Protein AF-A0A7S0QFV0-F1 (afdb_monomer)

Mean predicted aligned error: 7.64 Å

Nearest PDB structures (foldseek):
  8ucq-assembly1_A  TM=9.486E-01  e=8.893E-09  Thermothielavioides terrestris
  4mfu-assembly1_A  TM=4.910E-01  e=5.334E-01  Homo sapiens
  5vjc-assembly2_B  TM=3.179E-01  e=3.057E+00  Drosophila melanogaster

Sequence (147 aa):
IVDFVRSLCDVSKEELGDARAGTDGNGPRVFCMQKVVEITYFNMSRIRIVWSRIWAILGEHFQAVALGPDVQLAMYAIDSLRQLALKFLEKEELASFHFQRDFLKPFDNVLLHSKSPEIRELVIRCLVQVVLSSHARVRSGWRNVLH

InterPro domains:
  IPR015403 Mon2/Sec7/BIG1-like, HDS [PF09324] (87-146)

Foldseek 3Di:
DLVVLLVLLVVQVVQQPPQVNPDPPPHTDCVSVVVLLVVLQVCLPDDPVVNVSSCVRSLVSLLPQLQDPDPVSVLVSLVSLLVSLLSSQVDADDPPDDVNVVSLVSLVSSLVRHPDPVSNVSSVVSVVCSCVSCVVRDDPVVVVVPD

Radius of gyration: 15.41 Å; Cα contacts (8 Å, |Δi|>4): 129; chains: 1; bounding box: 30×36×46 Å

Secondary structure (DSSP, 8-state):
-HHHHHHHHHHHHHHHH-TT--GGGS-S--HHHHHHHHHHHHHTTS-HHHHHHHHHHHHHHHHHHHTSS-HHHHHHHHHHHHHHHHHHHTSPPPTT--HHHHHHHHHHHHHHH---HHHHHHHHHHHHHHHHHHTTT-STTHHHH--

Solvent-accessible surface area (backbone atoms only — not comparable to full-atom values): 8433 Å² total; per-residue (Å²): 106,59,67,55,54,51,52,45,50,53,53,25,52,52,41,57,66,30,80,79,58,23,76,89,81,70,52,62,49,53,65,49,52,52,48,53,53,51,54,50,63,73,40,73,79,48,63,63,75,60,33,53,61,42,44,60,53,50,47,51,48,45,38,53,43,39,59,40,92,50,63,69,57,12,52,52,37,49,52,50,51,40,58,48,48,50,63,54,61,72,50,87,77,62,96,88,62,67,60,69,49,66,68,49,44,43,53,56,54,39,48,74,69,42,84,48,68,67,60,34,52,50,45,51,53,42,50,52,49,46,48,65,78,31,66,95,63,68,70,79,53,58,69,71,77,75,103

pLDDT: mean 83.66, std 16.02, range [40.38, 97.5]

Structure (mmCIF, N/CA/C/O backbone):
data_AF-A0A7S0QFV0-F1
#
_entry.id   AF-A0A7S0QFV0-F1
#
loop_
_atom_site.group_PDB
_atom_site.id
_atom_site.type_symbol
_atom_site.label_atom_id
_atom_site.label_alt_id
_atom_site.label_comp_id
_atom_site.label_asym_id
_atom_site.label_entity_id
_atom_site.label_seq_id
_atom_site.pdbx_PDB_ins_code
_atom_site.Cartn_x
_atom_site.Cartn_y
_atom_site.Cartn_z
_atom_site.occupancy
_atom_site.B_iso_or_equiv
_atom_site.auth_seq_id
_atom_site.auth_comp_id
_atom_site.auth_asym_id
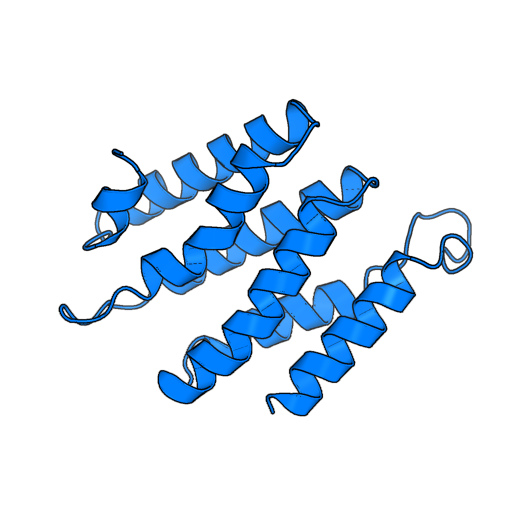_atom_site.auth_atom_id
_atom_site.pdbx_PDB_model_num
ATOM 1 N N . ILE A 1 1 ? -0.726 -16.847 -9.990 1.00 88.00 1 ILE A N 1
ATOM 2 C CA . ILE A 1 1 ? -0.213 -15.791 -9.074 1.00 88.00 1 ILE A CA 1
ATOM 3 C C . ILE A 1 1 ? -1.298 -14.787 -8.712 1.00 88.00 1 ILE A C 1
ATOM 5 O O . ILE A 1 1 ? -1.537 -14.628 -7.533 1.00 88.00 1 ILE A O 1
ATOM 9 N N . VAL A 1 2 ? -1.988 -14.168 -9.675 1.00 93.00 2 VAL A N 1
ATOM 10 C CA . VAL A 1 2 ? -3.073 -13.205 -9.395 1.00 93.00 2 VAL A CA 1
ATOM 11 C C . VAL A 1 2 ? -4.158 -13.810 -8.490 1.00 93.00 2 VAL A C 1
ATOM 13 O O . VAL A 1 2 ? -4.511 -13.194 -7.493 1.00 93.00 2 VAL A O 1
ATOM 16 N N . ASP A 1 3 ? -4.603 -15.041 -8.758 1.00 94.44 3 ASP A N 1
ATOM 17 C CA . ASP A 1 3 ? -5.629 -15.706 -7.930 1.00 94.44 3 ASP A CA 1
ATOM 18 C C . ASP A 1 3 ? -5.138 -16.049 -6.521 1.00 94.44 3 ASP A C 1
ATOM 20 O O . ASP A 1 3 ? -5.891 -15.949 -5.556 1.00 94.44 3 ASP A O 1
ATOM 24 N N . PHE A 1 4 ? -3.851 -16.379 -6.388 1.00 95.75 4 PHE A N 1
ATOM 25 C CA . PHE A 1 4 ? -3.214 -16.565 -5.085 1.00 95.75 4 PHE A CA 1
ATOM 26 C C . PHE A 1 4 ? -3.186 -15.253 -4.294 1.00 95.75 4 PHE A C 1
ATOM 28 O O . PHE A 1 4 ? -3.548 -15.244 -3.125 1.00 95.75 4 PHE A O 1
ATOM 35 N N . VAL A 1 5 ? -2.810 -14.140 -4.938 1.00 96.62 5 VAL A N 1
ATOM 36 C CA . VAL A 1 5 ? -2.815 -12.810 -4.309 1.00 96.62 5 VAL A CA 1
ATOM 37 C C . VAL A 1 5 ? -4.223 -12.431 -3.855 1.00 96.62 5 VAL A C 1
ATOM 39 O O . VAL A 1 5 ? -4.384 -11.978 -2.729 1.00 96.62 5 VAL A O 1
ATOM 42 N N . ARG A 1 6 ? -5.243 -12.669 -4.691 1.00 97.06 6 ARG A N 1
ATOM 43 C CA . ARG A 1 6 ? -6.647 -12.432 -4.326 1.00 97.06 6 ARG A CA 1
ATOM 44 C C . ARG A 1 6 ? -7.054 -13.249 -3.102 1.00 97.06 6 ARG A C 1
ATOM 46 O O . ARG A 1 6 ? -7.500 -12.671 -2.122 1.00 97.06 6 ARG A O 1
ATOM 53 N N . SER A 1 7 ? -6.804 -14.556 -3.138 1.00 97.38 7 SER A N 1
ATOM 54 C CA . SER A 1 7 ? -7.142 -15.459 -2.032 1.00 97.38 7 SER A CA 1
ATOM 55 C C . SER A 1 7 ? -6.442 -15.047 -0.733 1.00 97.38 7 SER A C 1
ATOM 57 O O . SER A 1 7 ? -7.054 -15.060 0.326 1.00 97.38 7 SER A O 1
ATOM 59 N N . LEU A 1 8 ? -5.173 -14.626 -0.804 1.00 96.94 8 LEU A N 1
ATOM 60 C CA . LEU A 1 8 ? -4.439 -14.135 0.363 1.00 96.94 8 LEU A CA 1
ATOM 61 C C . LEU A 1 8 ? -5.033 -12.832 0.919 1.00 96.94 8 LEU A C 1
ATOM 63 O O . LEU A 1 8 ? -5.126 -12.683 2.135 1.00 96.94 8 LEU A O 1
ATOM 67 N N . CYS A 1 9 ? -5.432 -11.895 0.055 1.00 97.12 9 CYS A N 1
ATOM 68 C CA . CYS A 1 9 ? -6.111 -10.674 0.486 1.00 97.12 9 CYS A CA 1
ATOM 69 C C . CYS A 1 9 ? -7.455 -10.986 1.154 1.00 97.12 9 CYS A C 1
ATOM 71 O O . CYS A 1 9 ? -7.759 -10.395 2.183 1.00 97.12 9 CYS A O 1
ATOM 73 N N . ASP A 1 10 ? -8.228 -11.933 0.625 1.00 96.12 10 ASP A N 1
ATOM 74 C CA . ASP A 1 10 ? -9.517 -12.317 1.208 1.00 96.12 10 ASP A CA 1
ATOM 75 C C . ASP A 1 10 ? -9.336 -12.959 2.594 1.00 96.12 10 ASP A C 1
ATOM 77 O O . ASP A 1 10 ? -9.945 -12.501 3.560 1.00 96.12 10 ASP A O 1
ATOM 81 N N . VAL A 1 11 ? -8.387 -13.892 2.741 1.00 94.94 11 VAL A N 1
ATOM 82 C CA . VAL A 1 11 ? -8.033 -14.470 4.053 1.00 94.94 11 VAL A CA 1
ATOM 83 C C . VAL A 1 11 ? -7.498 -13.400 5.011 1.00 94.94 11 VAL A C 1
ATOM 85 O O . VAL A 1 11 ? -7.824 -13.407 6.193 1.00 94.94 11 VAL A O 1
ATOM 88 N N . SER A 1 12 ? -6.717 -12.433 4.518 1.00 95.19 12 SER A N 1
ATOM 89 C CA . SER A 1 12 ? -6.263 -11.309 5.340 1.00 95.19 12 SER A CA 1
ATOM 90 C C . SER A 1 12 ? -7.419 -10.421 5.800 1.00 95.19 12 SER A C 1
ATOM 92 O O . SER A 1 12 ? -7.363 -9.927 6.920 1.00 95.19 12 SER A O 1
ATOM 94 N N . LYS A 1 13 ? -8.462 -10.205 4.989 1.00 93.38 13 LYS A N 1
ATOM 95 C CA . LYS A 1 13 ? -9.650 -9.447 5.422 1.00 93.38 13 LYS A CA 1
ATOM 96 C C . LYS A 1 13 ? -10.398 -10.184 6.527 1.00 93.38 13 LYS A C 1
ATOM 98 O O . LYS A 1 13 ? -10.807 -9.551 7.495 1.00 93.38 13 LYS A O 1
ATOM 103 N N . GLU A 1 14 ? -10.557 -11.497 6.387 1.00 91.81 14 GLU A N 1
ATOM 104 C CA . GLU A 1 14 ? -11.190 -12.342 7.403 1.00 91.81 14 GLU A CA 1
ATOM 105 C C . GLU A 1 14 ? -10.394 -12.327 8.714 1.00 91.81 14 GLU A C 1
ATOM 107 O O . GLU A 1 14 ? -10.968 -12.089 9.773 1.00 91.81 14 GLU A O 1
ATOM 112 N N . GLU A 1 15 ? -9.068 -12.489 8.641 1.00 90.94 15 GLU A N 1
ATOM 113 C CA . GLU A 1 15 ? -8.176 -12.460 9.807 1.00 90.94 15 GLU A CA 1
ATOM 114 C C . GLU A 1 15 ? -8.256 -11.126 10.566 1.00 90.94 15 GLU A C 1
ATOM 116 O O . GLU A 1 15 ? -8.366 -11.117 11.791 1.00 90.94 15 GLU A O 1
ATOM 121 N N . LEU A 1 16 ? -8.225 -10.002 9.843 1.00 90.00 16 LEU A N 1
ATOM 122 C CA . LEU A 1 16 ? -8.276 -8.663 10.437 1.00 90.00 16 LEU A CA 1
ATOM 123 C C . LEU A 1 16 ? -9.669 -8.314 10.985 1.00 90.00 16 LEU A C 1
ATOM 125 O O . 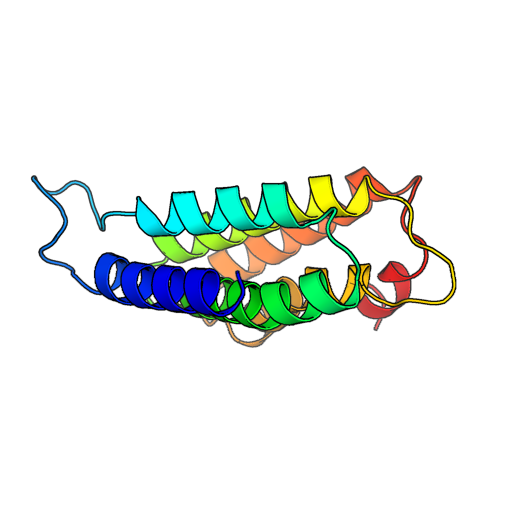LEU A 1 16 ? -9.780 -7.497 11.898 1.00 90.00 16 LEU A O 1
ATOM 129 N N . GLY A 1 17 ? -10.727 -8.902 10.421 1.00 84.56 17 GLY A N 1
ATOM 130 C CA . GLY A 1 17 ? -12.108 -8.713 10.868 1.00 84.56 17 GLY A CA 1
ATOM 131 C C . GLY A 1 17 ? -12.490 -9.566 12.080 1.00 84.56 17 GLY A C 1
ATOM 132 O O . GLY A 1 17 ? -13.455 -9.241 12.778 1.00 84.56 17 GLY A O 1
ATOM 133 N N . ASP A 1 18 ? -11.750 -10.641 12.357 1.00 78.56 18 ASP A N 1
ATOM 134 C CA . ASP A 1 18 ? -12.029 -11.515 13.489 1.00 78.56 18 ASP A CA 1
ATOM 135 C C . ASP A 1 18 ? -11.480 -10.930 14.800 1.00 78.56 18 ASP A C 1
ATOM 137 O O . ASP A 1 18 ? -10.376 -11.229 15.258 1.00 78.56 18 ASP A O 1
ATOM 141 N N . ALA A 1 19 ? -12.309 -10.120 15.462 1.00 59.16 19 ALA A N 1
ATOM 142 C CA . ALA A 1 19 ? -12.029 -9.573 16.789 1.00 59.16 19 ALA A CA 1
ATOM 143 C C . ALA A 1 19 ? -11.790 -10.654 17.870 1.00 59.16 19 ALA A C 1
ATOM 145 O O . ALA A 1 19 ? -11.251 -10.344 18.932 1.00 59.16 19 ALA A O 1
ATOM 146 N N . ARG A 1 20 ? -12.182 -11.916 17.625 1.00 55.56 20 ARG A N 1
ATOM 147 C CA . ARG A 1 20 ? -11.959 -13.057 18.532 1.00 55.56 20 ARG A CA 1
ATOM 148 C C . ARG A 1 20 ? -10.676 -13.821 18.213 1.00 55.56 20 ARG A C 1
ATOM 150 O O . ARG A 1 20 ? -10.261 -14.659 19.011 1.00 55.56 20 ARG A O 1
ATOM 157 N N . ALA A 1 21 ? -10.034 -13.537 17.080 1.00 52.47 21 ALA A N 1
ATOM 158 C CA . ALA A 1 21 ? -8.780 -14.169 16.710 1.00 52.47 21 ALA A CA 1
ATOM 159 C C . ALA A 1 21 ? -7.603 -13.661 17.550 1.00 52.47 21 ALA A C 1
ATOM 161 O O . ALA A 1 21 ? -6.593 -14.348 17.605 1.00 52.47 21 ALA A O 1
ATOM 162 N N . GLY A 1 22 ? -7.685 -12.535 18.259 1.00 54.22 22 GLY A N 1
ATOM 163 C CA . GLY A 1 22 ? -6.637 -12.161 19.214 1.00 54.22 22 GLY A CA 1
ATOM 164 C C . GLY A 1 22 ? -6.476 -13.237 20.294 1.00 54.22 22 GLY A C 1
ATOM 165 O O . GLY A 1 22 ? -7.217 -13.241 21.273 1.00 54.22 22 GLY A O 1
ATOM 166 N N . THR A 1 23 ? -5.530 -14.165 20.118 1.00 49.00 23 THR A N 1
ATOM 167 C CA . THR A 1 23 ? -5.119 -15.086 21.176 1.00 49.00 23 THR A CA 1
ATOM 168 C C . THR A 1 23 ? -4.551 -14.206 22.279 1.00 49.00 23 THR A C 1
ATOM 170 O O . THR A 1 23 ? -3.585 -13.477 22.060 1.00 49.00 23 THR A O 1
ATOM 173 N N . ASP A 1 24 ? -5.211 -14.223 23.432 1.00 51.25 24 ASP A N 1
ATOM 174 C CA . ASP A 1 24 ? -4.672 -13.729 24.700 1.00 51.25 24 ASP A CA 1
ATOM 175 C C . ASP A 1 24 ? -4.666 -12.197 24.891 1.00 51.25 24 ASP A C 1
ATOM 177 O O . ASP A 1 24 ? -3.870 -11.663 25.657 1.00 51.25 24 ASP A O 1
ATOM 181 N N . GLY A 1 25 ? -5.589 -11.468 24.248 1.00 54.25 25 GLY A N 1
ATOM 182 C CA . GLY A 1 25 ? -5.788 -10.029 24.506 1.00 54.25 25 GLY A CA 1
ATOM 183 C C . GLY A 1 25 ? -4.805 -9.093 23.789 1.00 54.25 25 GLY A C 1
ATOM 184 O O . GLY A 1 25 ? -4.752 -7.907 24.106 1.00 54.25 25 GLY A O 1
ATOM 185 N N . ASN A 1 26 ? -4.059 -9.598 22.801 1.00 55.06 26 ASN A N 1
ATOM 186 C CA . ASN A 1 26 ? -2.950 -8.885 22.156 1.00 55.06 26 ASN A CA 1
ATOM 187 C C . ASN A 1 26 ? -3.297 -8.188 20.814 1.00 55.06 26 ASN A C 1
ATOM 189 O O . ASN A 1 26 ? -2.420 -7.981 19.979 1.00 55.06 26 ASN A O 1
ATOM 193 N N . GLY A 1 27 ? -4.562 -7.807 20.599 1.00 59.62 27 GLY A N 1
ATOM 194 C CA . GLY A 1 27 ? -5.024 -7.166 19.357 1.00 59.62 27 GLY A CA 1
ATOM 195 C C . GLY A 1 27 ? -5.274 -8.142 18.189 1.00 59.62 27 GLY A C 1
ATOM 196 O O . GLY A 1 27 ? -5.102 -9.355 18.344 1.00 59.62 27 GLY A O 1
ATOM 197 N N . PRO A 1 28 ? -5.749 -7.643 17.031 1.00 66.69 28 PRO A N 1
ATOM 198 C CA . PRO A 1 28 ? -6.054 -8.469 15.859 1.00 66.69 28 PRO A CA 1
ATOM 199 C C . PRO A 1 28 ? -4.803 -9.161 15.296 1.00 66.69 28 PRO A C 1
ATOM 201 O O . PRO A 1 28 ? -3.711 -8.589 15.279 1.00 66.69 28 PRO A O 1
ATOM 204 N N . ARG A 1 29 ? -4.949 -10.405 14.814 1.00 80.06 29 ARG A N 1
ATOM 205 C CA . ARG A 1 29 ? -3.845 -11.128 14.161 1.00 80.06 29 ARG A CA 1
ATOM 206 C C . ARG A 1 29 ? -3.528 -10.459 12.821 1.00 80.06 29 ARG A C 1
ATOM 208 O O . ARG A 1 29 ? -4.426 -10.160 12.044 1.00 80.06 29 ARG A O 1
ATOM 215 N N . VAL A 1 30 ? -2.244 -10.223 12.555 1.00 88.44 30 VAL A N 1
ATOM 216 C CA . VAL A 1 30 ? -1.773 -9.524 11.343 1.00 88.44 30 VAL A CA 1
ATOM 217 C C . VAL A 1 30 ? -0.911 -10.409 10.442 1.00 88.44 30 VAL A C 1
ATOM 219 O O . VAL A 1 30 ? -0.178 -9.896 9.598 1.00 88.44 30 VAL A O 1
ATOM 222 N N . PHE A 1 31 ? -0.945 -11.732 10.607 1.00 91.12 31 PHE A N 1
ATOM 223 C CA . PHE A 1 31 ? -0.020 -12.631 9.918 1.00 91.12 31 PHE A CA 1
ATOM 224 C C . PHE A 1 31 ? -0.227 -12.614 8.399 1.00 91.12 31 PHE A C 1
ATOM 226 O O . PHE A 1 31 ? 0.731 -12.468 7.637 1.00 91.12 31 PHE A O 1
ATOM 233 N N . CYS A 1 32 ? -1.467 -12.709 7.924 1.00 93.62 32 CYS A N 1
ATOM 234 C CA . CYS A 1 32 ? -1.752 -12.657 6.492 1.00 93.62 32 CYS A CA 1
ATOM 235 C C . CYS A 1 32 ? -1.480 -11.260 5.938 1.00 93.62 32 CYS A C 1
ATOM 237 O O . CYS A 1 32 ? -0.995 -11.146 4.815 1.00 93.62 32 CYS A O 1
ATOM 239 N N . MET A 1 33 ? -1.687 -10.206 6.735 1.00 94.50 33 MET A N 1
ATOM 240 C CA . MET A 1 33 ? -1.298 -8.850 6.345 1.00 94.50 33 MET A CA 1
ATOM 241 C C . MET A 1 33 ? 0.226 -8.723 6.178 1.00 94.50 33 MET A C 1
ATOM 243 O O . MET A 1 33 ? 0.689 -8.170 5.182 1.00 94.50 33 MET A O 1
ATOM 247 N N . GLN A 1 34 ? 1.029 -9.310 7.071 1.00 95.19 34 GLN A N 1
ATOM 248 C CA . GLN A 1 34 ? 2.485 -9.402 6.893 1.00 95.19 34 GLN A CA 1
ATOM 249 C C . GLN A 1 34 ? 2.838 -10.137 5.593 1.00 95.19 34 GLN A C 1
ATOM 251 O O . GLN A 1 34 ? 3.692 -9.681 4.830 1.00 95.19 34 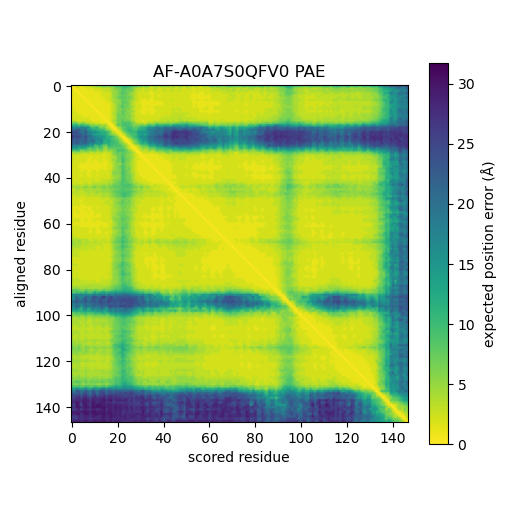GLN A O 1
ATOM 256 N N . LYS A 1 35 ? 2.133 -11.233 5.277 1.00 96.25 35 LYS A N 1
ATOM 257 C CA . LYS A 1 35 ? 2.322 -11.947 4.007 1.00 96.25 35 LYS A CA 1
ATOM 258 C C . LYS A 1 35 ? 1.943 -11.107 2.795 1.00 96.25 35 LYS A C 1
ATOM 260 O O . LYS A 1 35 ? 2.678 -11.150 1.812 1.00 96.25 35 LYS A O 1
ATOM 265 N N . VAL A 1 36 ? 0.886 -10.298 2.867 1.00 97.50 36 VAL A N 1
ATOM 266 C CA . VAL A 1 36 ? 0.534 -9.313 1.830 1.00 97.50 36 VAL A CA 1
ATOM 267 C C . VAL A 1 36 ? 1.697 -8.340 1.590 1.00 97.50 36 VAL A C 1
ATOM 269 O O . VAL A 1 36 ? 2.070 -8.105 0.439 1.00 97.50 36 VAL A O 1
ATOM 272 N N . VAL A 1 37 ? 2.333 -7.824 2.645 1.00 97.38 37 VAL A N 1
ATOM 273 C CA . VAL A 1 37 ? 3.508 -6.940 2.525 1.00 97.38 37 VAL A CA 1
ATOM 274 C C . VAL A 1 37 ? 4.680 -7.658 1.845 1.00 97.38 37 VAL A C 1
ATOM 276 O O . VAL A 1 37 ? 5.231 -7.145 0.866 1.00 97.38 37 VAL A O 1
ATOM 279 N N . GLU A 1 38 ? 5.018 -8.868 2.299 1.00 96.38 38 GLU A N 1
ATOM 280 C CA . GLU A 1 38 ? 6.096 -9.687 1.727 1.00 96.38 38 GLU A CA 1
ATOM 281 C C . GLU A 1 38 ? 5.874 -9.958 0.233 1.00 96.38 38 GLU A C 1
ATOM 283 O O . GLU A 1 38 ? 6.753 -9.697 -0.596 1.00 96.38 38 GLU A O 1
ATOM 288 N N . ILE A 1 39 ? 4.684 -10.438 -0.151 1.00 95.94 39 ILE A N 1
ATOM 289 C CA . ILE A 1 39 ? 4.405 -10.738 -1.558 1.00 95.94 39 ILE A CA 1
ATOM 290 C C . ILE A 1 39 ? 4.400 -9.469 -2.406 1.00 95.94 39 ILE A C 1
ATOM 292 O O . ILE A 1 39 ? 4.807 -9.525 -3.566 1.00 95.94 39 ILE A O 1
ATOM 296 N N . THR A 1 40 ? 4.001 -8.323 -1.852 1.00 95.81 40 THR A N 1
ATOM 297 C CA . THR A 1 40 ? 4.086 -7.049 -2.564 1.00 95.81 40 THR A CA 1
ATOM 298 C C . THR A 1 40 ? 5.543 -6.769 -2.909 1.00 95.81 40 THR A C 1
ATOM 300 O O . THR A 1 40 ? 5.871 -6.627 -4.087 1.00 95.81 40 THR A O 1
ATOM 303 N N . TYR A 1 41 ? 6.430 -6.798 -1.911 1.00 94.75 41 TYR A N 1
ATOM 304 C CA . TYR A 1 41 ? 7.864 -6.562 -2.077 1.00 94.75 41 TYR A CA 1
ATOM 305 C C . TYR A 1 41 ? 8.497 -7.473 -3.142 1.00 94.75 41 TYR A C 1
ATOM 307 O O . TYR A 1 41 ? 9.119 -6.985 -4.092 1.00 94.75 41 TYR A O 1
ATOM 315 N N . PHE A 1 42 ? 8.283 -8.790 -3.045 1.00 93.19 42 PHE A N 1
ATOM 316 C CA . PHE A 1 42 ? 8.902 -9.755 -3.960 1.00 93.19 42 PHE A CA 1
ATOM 317 C C . PHE A 1 42 ? 8.360 -9.690 -5.394 1.00 93.19 42 PHE A C 1
ATOM 319 O O . PHE A 1 42 ? 9.052 -10.093 -6.329 1.00 93.19 42 PHE A O 1
ATOM 326 N N . ASN A 1 43 ? 7.140 -9.184 -5.603 1.00 91.81 43 ASN A N 1
ATOM 327 C CA . ASN A 1 43 ? 6.528 -9.135 -6.933 1.00 91.81 43 ASN A CA 1
ATOM 328 C C . ASN A 1 43 ? 6.737 -7.804 -7.674 1.00 91.81 43 ASN A C 1
ATOM 330 O O . ASN A 1 43 ? 6.505 -7.759 -8.883 1.00 91.81 43 ASN A O 1
ATOM 334 N N . MET A 1 44 ? 7.243 -6.757 -7.014 1.00 89.56 44 MET A N 1
ATOM 335 C CA . MET A 1 44 ? 7.497 -5.442 -7.627 1.00 89.56 44 MET A CA 1
ATOM 336 C C . MET A 1 44 ? 8.491 -5.450 -8.803 1.00 89.56 44 MET A C 1
ATOM 338 O O . MET A 1 44 ? 8.628 -4.441 -9.486 1.00 89.56 44 MET A O 1
ATOM 342 N N . SER A 1 45 ? 9.276 -6.515 -9.002 1.00 86.75 45 SER A N 1
ATOM 343 C CA . SER A 1 45 ? 10.215 -6.657 -10.133 1.00 86.75 45 SER A CA 1
ATOM 344 C C . SER A 1 45 ? 9.643 -7.452 -11.312 1.00 86.75 45 SER A C 1
ATOM 346 O O . SER A 1 45 ? 10.325 -7.621 -12.323 1.00 86.75 45 SER A O 1
ATOM 348 N N . ARG A 1 46 ? 8.406 -7.961 -11.210 1.00 89.12 46 ARG A N 1
ATOM 349 C CA . ARG A 1 46 ? 7.785 -8.737 -12.290 1.00 89.12 46 ARG A CA 1
ATOM 350 C C . ARG A 1 46 ? 7.533 -7.894 -13.538 1.00 89.12 46 ARG A C 1
ATOM 352 O O . ARG A 1 46 ? 7.430 -6.670 -13.495 1.00 89.12 46 ARG A O 1
ATOM 359 N N . ILE A 1 47 ? 7.339 -8.596 -14.658 1.00 89.00 47 ILE A N 1
ATOM 360 C CA . ILE A 1 47 ? 6.891 -8.009 -15.925 1.00 89.00 47 ILE A CA 1
ATOM 361 C C . ILE A 1 47 ? 5.665 -7.122 -15.676 1.00 89.00 47 ILE A C 1
ATOM 363 O O . ILE A 1 47 ? 4.701 -7.530 -15.026 1.00 89.00 47 ILE A O 1
ATOM 367 N N . ARG A 1 48 ? 5.700 -5.914 -16.244 1.00 84.19 48 ARG A N 1
ATOM 368 C CA . ARG A 1 48 ? 4.787 -4.798 -15.946 1.00 84.19 48 ARG A CA 1
ATOM 369 C C . ARG A 1 48 ? 3.306 -5.163 -15.970 1.00 84.19 48 ARG A C 1
ATOM 371 O O . ARG A 1 48 ? 2.587 -4.822 -15.040 1.00 84.19 48 ARG A O 1
ATOM 378 N N . ILE A 1 49 ? 2.852 -5.876 -17.002 1.00 87.25 49 ILE A N 1
ATOM 379 C CA . ILE A 1 49 ? 1.439 -6.265 -17.133 1.00 87.25 49 ILE A CA 1
ATOM 380 C C . ILE A 1 49 ? 0.990 -7.206 -16.008 1.00 87.25 49 ILE A C 1
ATOM 382 O O . ILE A 1 49 ? -0.145 -7.135 -15.543 1.00 87.25 49 ILE A O 1
ATOM 386 N N . VAL A 1 50 ? 1.894 -8.067 -15.538 1.00 91.06 50 VAL A N 1
ATOM 387 C CA . VAL A 1 50 ? 1.632 -8.981 -14.425 1.00 91.06 50 VAL A CA 1
ATOM 388 C C . VAL A 1 50 ? 1.632 -8.203 -13.115 1.00 91.06 50 VAL A C 1
ATOM 390 O O . VAL A 1 50 ? 0.717 -8.378 -12.315 1.00 91.06 50 VAL A O 1
ATOM 393 N N . TRP A 1 51 ? 2.609 -7.310 -12.923 1.00 91.50 51 TRP A N 1
ATOM 394 C CA . TRP A 1 51 ? 2.671 -6.439 -11.751 1.00 91.50 51 TRP A CA 1
ATOM 395 C C . TRP A 1 51 ? 1.422 -5.567 -11.617 1.00 91.50 51 TRP A C 1
ATOM 397 O O . TRP A 1 51 ? 0.820 -5.557 -10.556 1.00 91.50 51 TRP A O 1
ATOM 407 N N . SER A 1 52 ? 0.978 -4.907 -12.688 1.00 90.44 52 SER A N 1
ATOM 408 C CA . SER A 1 52 ? -0.215 -4.051 -12.663 1.00 90.44 52 SER A CA 1
ATOM 409 C C . SER A 1 52 ? -1.466 -4.811 -12.199 1.00 90.44 52 SER A C 1
ATOM 411 O O . SER A 1 52 ? -2.202 -4.321 -11.346 1.00 90.44 52 SER A O 1
ATOM 413 N N . ARG A 1 53 ? -1.664 -6.050 -12.673 1.00 93.56 53 ARG A N 1
ATOM 414 C CA . ARG A 1 53 ? -2.777 -6.913 -12.233 1.00 93.56 53 ARG A CA 1
ATOM 415 C C . ARG A 1 53 ? -2.664 -7.329 -10.767 1.00 93.56 53 ARG A C 1
ATOM 417 O O . ARG A 1 53 ? -3.676 -7.421 -10.085 1.00 93.56 53 ARG A O 1
ATOM 424 N N . ILE A 1 54 ? -1.447 -7.597 -10.295 1.00 95.06 54 ILE A N 1
ATOM 425 C CA . ILE A 1 54 ? -1.174 -7.925 -8.890 1.00 95.06 54 ILE A CA 1
ATOM 426 C C . ILE A 1 54 ? -1.418 -6.694 -8.003 1.00 95.06 54 ILE A C 1
ATOM 428 O O . ILE A 1 54 ? -2.115 -6.788 -6.997 1.00 95.06 54 ILE A O 1
ATOM 432 N N . TRP A 1 55 ? -0.895 -5.533 -8.400 1.00 95.19 55 TRP A N 1
ATOM 433 C CA . TRP A 1 55 ? -1.003 -4.284 -7.655 1.00 95.19 55 TRP A CA 1
ATOM 434 C C . TRP A 1 55 ? -2.435 -3.768 -7.562 1.00 95.19 55 TRP A C 1
ATOM 436 O O . TRP A 1 55 ? -2.803 -3.243 -6.522 1.00 95.19 55 TRP A O 1
ATOM 446 N N . ALA A 1 56 ? -3.261 -3.962 -8.593 1.00 94.81 56 ALA A N 1
ATOM 447 C CA . ALA A 1 56 ? -4.677 -3.603 -8.525 1.00 94.81 56 ALA A CA 1
ATOM 448 C C . ALA A 1 56 ? -5.379 -4.250 -7.316 1.00 94.81 56 ALA A C 1
ATOM 450 O O . ALA A 1 56 ? -6.155 -3.591 -6.639 1.00 94.81 56 ALA A O 1
ATOM 451 N N . ILE A 1 57 ? -5.042 -5.507 -7.010 1.00 97.25 57 ILE A N 1
ATOM 452 C CA . ILE A 1 57 ? -5.602 -6.251 -5.874 1.00 97.25 57 ILE A CA 1
ATOM 453 C C . ILE A 1 57 ? -4.947 -5.808 -4.561 1.00 97.25 57 ILE A C 1
ATOM 455 O O . ILE A 1 57 ? -5.631 -5.506 -3.587 1.00 97.25 57 ILE A O 1
ATOM 459 N N . LEU A 1 58 ? -3.611 -5.752 -4.531 1.00 97.25 58 LEU A N 1
ATOM 460 C CA . LEU A 1 58 ? -2.860 -5.406 -3.320 1.00 97.25 58 LEU A CA 1
ATOM 461 C C . LEU A 1 58 ? -3.141 -3.975 -2.859 1.00 97.25 58 LEU A C 1
ATOM 463 O O . LEU A 1 58 ? -3.374 -3.749 -1.677 1.00 97.25 58 LEU A O 1
ATOM 467 N N . GLY A 1 59 ? -3.130 -3.015 -3.783 1.00 96.12 59 GLY A N 1
ATOM 468 C CA . GLY A 1 59 ? -3.381 -1.607 -3.500 1.00 96.12 59 GLY A CA 1
ATOM 469 C C . GLY A 1 59 ? -4.788 -1.372 -2.954 1.00 96.12 59 GLY A C 1
ATOM 470 O O . GLY A 1 59 ? -4.941 -0.620 -1.995 1.00 96.12 59 GLY A O 1
ATOM 471 N N . GLU A 1 60 ? -5.794 -2.060 -3.503 1.00 96.69 60 GLU A N 1
ATOM 472 C CA . GLU A 1 60 ? -7.161 -2.038 -2.970 1.00 96.69 60 GLU A CA 1
ATOM 473 C C . GLU A 1 60 ? -7.215 -2.609 -1.546 1.00 96.69 60 GLU A C 1
ATOM 475 O O . GLU A 1 60 ? -7.827 -2.009 -0.664 1.00 96.69 60 GLU A O 1
ATOM 480 N N . HIS A 1 61 ? -6.519 -3.721 -1.290 1.00 97.50 61 HIS A N 1
ATOM 481 C CA . HIS A 1 61 ? -6.446 -4.318 0.046 1.00 97.50 61 HIS A CA 1
ATOM 482 C C . HIS A 1 61 ? -5.771 -3.393 1.065 1.00 97.50 61 HIS A C 1
ATOM 484 O O . HIS A 1 61 ? -6.333 -3.145 2.128 1.00 97.50 61 HIS A O 1
ATOM 490 N N . PHE A 1 62 ? -4.611 -2.817 0.735 1.00 97.38 62 PHE A N 1
ATOM 491 C CA . PHE A 1 62 ? -3.947 -1.837 1.599 1.00 97.38 62 PHE A CA 1
ATOM 492 C C . PHE A 1 62 ? -4.845 -0.634 1.896 1.00 97.38 62 PHE A C 1
ATOM 494 O O . PHE A 1 62 ? -4.909 -0.194 3.041 1.00 97.38 62 PHE A O 1
ATOM 501 N N . GLN A 1 63 ? -5.551 -0.119 0.886 1.00 96.44 63 GLN A N 1
ATOM 502 C CA . GLN A 1 63 ? -6.480 0.994 1.061 1.00 96.44 63 GLN A CA 1
ATOM 503 C C . GLN A 1 63 ? -7.645 0.618 1.985 1.00 96.44 63 GLN A C 1
ATOM 505 O O . GLN A 1 63 ? -8.004 1.410 2.853 1.00 96.44 63 GLN A O 1
ATOM 510 N N . ALA A 1 64 ? -8.220 -0.577 1.827 1.00 96.06 64 ALA A N 1
ATOM 511 C CA . ALA A 1 64 ? -9.311 -1.050 2.674 1.00 96.06 64 ALA A CA 1
ATOM 512 C C . ALA A 1 64 ? -8.888 -1.152 4.148 1.00 96.06 64 ALA A C 1
ATOM 514 O O . ALA A 1 64 ? -9.622 -0.698 5.022 1.00 96.06 64 ALA A O 1
ATOM 515 N N . VAL A 1 65 ? -7.689 -1.679 4.424 1.00 95.56 65 VAL A N 1
ATOM 516 C CA . VAL A 1 65 ? -7.150 -1.760 5.794 1.00 95.56 65 VAL A CA 1
ATOM 517 C C . VAL A 1 65 ? -6.827 -0.366 6.346 1.00 95.56 65 VAL A C 1
ATOM 519 O O . VAL A 1 65 ? -7.180 -0.059 7.480 1.00 95.56 65 VAL A O 1
ATOM 522 N N . ALA A 1 66 ? -6.220 0.512 5.541 1.00 95.88 66 ALA A N 1
ATOM 523 C CA . ALA A 1 66 ? -5.861 1.877 5.942 1.00 95.88 66 ALA A CA 1
ATOM 524 C C . ALA A 1 66 ? -7.068 2.797 6.209 1.00 95.88 66 ALA A C 1
ATOM 526 O O . ALA A 1 66 ? -6.953 3.764 6.962 1.00 95.88 66 ALA A O 1
ATOM 527 N N . LEU A 1 67 ? -8.218 2.513 5.595 1.00 95.31 67 LEU A N 1
ATOM 528 C CA . LEU A 1 67 ? -9.490 3.204 5.842 1.00 95.31 67 LEU A CA 1
ATOM 529 C C . LEU A 1 67 ? -10.373 2.484 6.873 1.00 95.31 67 LEU A C 1
ATOM 531 O O . LEU A 1 67 ? -11.499 2.919 7.126 1.00 95.31 67 LEU A O 1
ATOM 535 N N . GLY A 1 68 ? -9.879 1.387 7.449 1.00 91.62 68 GLY A N 1
ATOM 536 C CA . GLY A 1 68 ? -10.580 0.610 8.457 1.00 91.62 68 GLY A CA 1
ATOM 537 C C . GLY A 1 68 ? -10.788 1.375 9.773 1.00 91.62 68 GLY A C 1
ATOM 538 O O . GLY A 1 68 ? -10.141 2.393 10.027 1.00 91.62 68 GLY A O 1
ATOM 539 N N . PRO A 1 69 ? -11.699 0.892 10.634 1.00 89.38 69 PRO A N 1
ATOM 540 C CA . PRO A 1 69 ? -12.003 1.533 11.914 1.00 89.38 69 PRO A CA 1
ATOM 541 C C . PRO A 1 69 ? -10.895 1.357 12.966 1.00 89.38 69 PRO A C 1
ATOM 543 O O . PRO A 1 69 ? -10.827 2.144 13.908 1.00 89.38 69 PRO A O 1
ATOM 546 N N . ASP A 1 70 ? -10.040 0.340 12.825 1.00 89.81 70 ASP A N 1
ATOM 547 C CA . ASP A 1 70 ? -8.909 0.103 13.721 1.00 89.81 70 ASP A CA 1
ATOM 548 C C . ASP A 1 70 ? -7.717 0.978 13.310 1.00 89.81 70 ASP A C 1
ATOM 550 O O . ASP A 1 70 ? -7.053 0.744 12.297 1.00 89.81 70 ASP A O 1
ATOM 554 N N . VAL A 1 71 ? -7.447 1.998 14.124 1.00 90.44 71 VAL A N 1
ATOM 555 C CA . VAL A 1 71 ? -6.373 2.969 13.887 1.00 90.44 71 VAL A CA 1
ATOM 556 C C . VAL A 1 71 ? -4.995 2.300 13.885 1.00 90.44 71 VAL A C 1
ATOM 558 O O . VAL A 1 71 ? -4.147 2.692 13.088 1.00 90.44 71 VAL A O 1
ATOM 561 N N . GLN A 1 72 ? -4.760 1.280 14.716 1.00 90.88 72 GLN A N 1
ATOM 562 C CA . GLN A 1 72 ? -3.461 0.602 14.780 1.00 90.88 72 GLN A CA 1
ATOM 563 C C . GLN A 1 72 ? -3.205 -0.211 13.509 1.00 90.88 72 GLN A C 1
ATOM 565 O O . GLN A 1 72 ? -2.120 -0.132 12.927 1.00 90.88 72 GLN A O 1
ATOM 570 N N . LEU A 1 73 ? -4.220 -0.927 13.019 1.00 92.44 73 LEU A N 1
ATOM 571 C CA . LEU A 1 73 ? -4.135 -1.622 11.732 1.00 92.44 73 LEU A CA 1
ATOM 572 C C . LEU A 1 73 ? -3.972 -0.647 10.564 1.00 92.44 73 LEU A C 1
ATOM 574 O O . LEU A 1 73 ? -3.179 -0.900 9.653 1.00 9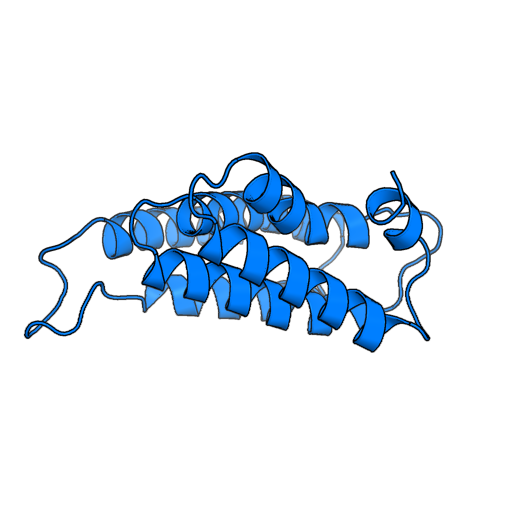2.44 73 LEU A O 1
ATOM 578 N N . ALA A 1 74 ? -4.675 0.486 10.602 1.00 94.38 74 ALA A N 1
ATOM 579 C CA . ALA A 1 74 ? -4.553 1.512 9.579 1.00 94.38 74 ALA A CA 1
ATOM 580 C C . ALA A 1 74 ? -3.137 2.112 9.539 1.00 94.38 74 ALA A C 1
ATOM 582 O O . ALA A 1 74 ? -2.534 2.201 8.466 1.00 94.38 74 ALA A O 1
ATOM 583 N N . MET A 1 75 ? -2.565 2.450 10.699 1.00 94.00 75 MET A N 1
ATOM 584 C CA . MET A 1 75 ? -1.175 2.904 10.811 1.00 94.00 75 MET A CA 1
ATOM 585 C C . MET A 1 75 ? -0.193 1.862 10.280 1.00 94.00 75 MET A C 1
ATOM 587 O O . MET A 1 75 ? 0.703 2.205 9.509 1.00 94.00 75 MET A O 1
ATOM 591 N N . TYR A 1 76 ? -0.382 0.592 10.646 1.00 94.69 76 TYR A N 1
ATOM 592 C CA . TYR A 1 76 ? 0.454 -0.508 10.173 1.00 94.69 76 TYR A CA 1
ATOM 593 C C . TYR A 1 76 ? 0.420 -0.642 8.643 1.00 94.69 76 TYR A C 1
ATOM 595 O O . TYR A 1 76 ? 1.468 -0.776 8.002 1.00 94.69 76 TYR A O 1
ATOM 603 N N . ALA A 1 77 ? -0.767 -0.559 8.036 1.00 96.25 77 ALA A N 1
ATOM 604 C CA . ALA A 1 77 ? -0.929 -0.614 6.585 1.00 96.25 77 ALA A CA 1
ATOM 605 C C . ALA A 1 77 ? -0.234 0.563 5.881 1.00 96.25 77 ALA A C 1
ATOM 607 O O . ALA A 1 77 ? 0.447 0.360 4.874 1.00 96.25 77 ALA A O 1
ATOM 608 N N . ILE A 1 78 ? -0.362 1.777 6.421 1.00 96.44 78 ILE A N 1
ATOM 609 C CA . ILE A 1 78 ? 0.248 2.991 5.855 1.00 96.44 78 ILE A CA 1
ATOM 610 C C . ILE A 1 78 ? 1.769 2.959 5.979 1.00 96.44 78 ILE A C 1
ATOM 612 O O . ILE A 1 78 ? 2.469 3.280 5.016 1.00 96.44 78 ILE A O 1
ATOM 616 N N . ASP A 1 79 ? 2.299 2.539 7.128 1.00 95.31 79 ASP A N 1
ATOM 617 C CA . ASP A 1 79 ? 3.743 2.409 7.299 1.00 95.31 79 ASP A CA 1
ATOM 618 C C . ASP A 1 79 ? 4.321 1.328 6.375 1.00 95.31 79 ASP A C 1
ATOM 620 O O . ASP A 1 79 ? 5.339 1.545 5.715 1.00 95.31 79 ASP A O 1
ATOM 624 N N . SER A 1 80 ? 3.618 0.203 6.231 1.00 96.56 80 SER A N 1
ATOM 625 C CA . SER A 1 80 ? 3.989 -0.846 5.279 1.00 96.56 80 SER A CA 1
ATOM 626 C C . SER A 1 80 ? 4.006 -0.319 3.842 1.00 96.56 80 SER A C 1
ATOM 628 O O . SER A 1 80 ? 4.991 -0.509 3.125 1.00 96.56 80 SER A O 1
ATOM 630 N N . LEU A 1 81 ? 2.962 0.410 3.426 1.00 95.69 81 LEU A N 1
ATOM 631 C CA . LEU A 1 81 ? 2.916 1.085 2.126 1.00 95.69 81 LEU A CA 1
ATOM 632 C C . LEU A 1 81 ? 4.100 2.040 1.941 1.00 95.69 81 LEU A C 1
ATOM 634 O O . LEU A 1 81 ? 4.680 2.074 0.857 1.00 95.69 81 LEU A O 1
ATOM 638 N N . ARG A 1 82 ? 4.488 2.800 2.975 1.00 94.44 82 ARG A N 1
ATOM 639 C CA . ARG A 1 82 ? 5.635 3.726 2.931 1.00 94.44 82 ARG A CA 1
ATOM 640 C C . ARG A 1 82 ? 6.936 2.978 2.677 1.00 94.44 82 ARG A C 1
ATOM 642 O O . ARG A 1 82 ? 7.684 3.352 1.775 1.00 94.44 82 ARG A O 1
ATOM 649 N N . GLN A 1 83 ? 7.206 1.921 3.439 1.00 94.50 83 GLN A N 1
ATOM 650 C CA . GLN A 1 83 ? 8.415 1.112 3.269 1.00 94.50 83 GLN A CA 1
ATOM 651 C C . GLN A 1 83 ? 8.486 0.501 1.862 1.00 94.50 83 GLN A C 1
ATOM 653 O O . GLN A 1 83 ? 9.523 0.556 1.197 1.00 94.50 83 GLN A O 1
ATOM 658 N N . LEU A 1 84 ? 7.356 -0.018 1.380 1.00 94.69 84 LEU A N 1
ATOM 659 C CA . LEU A 1 84 ? 7.222 -0.568 0.037 1.00 94.69 84 LEU A CA 1
ATOM 660 C C . LEU A 1 84 ? 7.420 0.506 -1.046 1.00 94.69 84 LEU A C 1
ATOM 662 O O . LEU A 1 84 ? 8.130 0.253 -2.016 1.00 94.69 84 LEU A O 1
ATOM 666 N N . ALA A 1 85 ? 6.869 1.710 -0.865 1.00 90.69 85 ALA A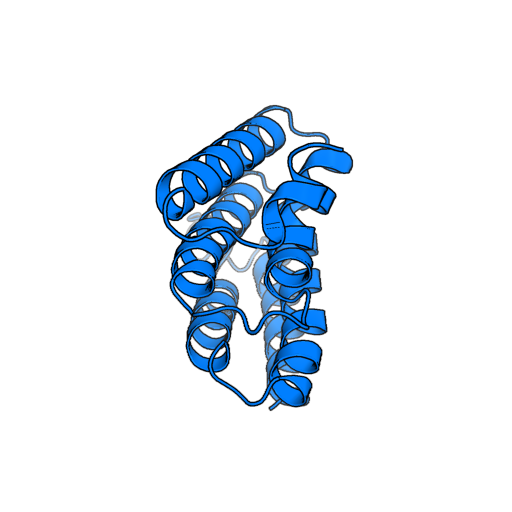 N 1
ATOM 667 C CA . ALA A 1 85 ? 7.036 2.840 -1.780 1.00 90.69 85 ALA A CA 1
ATOM 668 C C . ALA A 1 85 ? 8.497 3.281 -1.887 1.00 90.69 85 ALA A C 1
ATOM 670 O O . ALA A 1 85 ? 8.998 3.445 -2.997 1.00 90.69 85 ALA A O 1
ATOM 671 N N . LEU A 1 86 ? 9.207 3.403 -0.761 1.00 89.12 86 LEU A N 1
ATOM 672 C CA . LEU A 1 86 ? 10.638 3.723 -0.757 1.00 89.12 86 LEU A CA 1
ATOM 673 C C . LEU A 1 86 ? 11.432 2.701 -1.585 1.00 89.12 86 LEU A C 1
ATOM 675 O O . LEU A 1 86 ? 12.230 3.081 -2.438 1.00 89.12 86 LEU A O 1
ATOM 679 N N . LYS A 1 87 ? 11.151 1.404 -1.408 1.00 89.19 87 LYS A N 1
ATOM 680 C CA . LYS A 1 87 ? 11.793 0.330 -2.184 1.00 89.19 87 LYS A CA 1
ATOM 681 C C . LYS A 1 87 ? 11.373 0.276 -3.643 1.00 89.19 87 LYS A C 1
ATOM 683 O O . LYS A 1 87 ? 12.167 -0.112 -4.499 1.00 89.19 87 LYS A O 1
ATOM 688 N N . PHE A 1 88 ? 10.141 0.652 -3.949 1.00 85.81 88 PHE A N 1
ATOM 689 C CA . PHE A 1 88 ? 9.652 0.686 -5.316 1.00 85.81 88 PHE A CA 1
ATOM 690 C C . PHE A 1 88 ? 10.260 1.849 -6.107 1.00 85.81 88 PHE A C 1
ATOM 692 O O . PHE A 1 88 ? 10.637 1.670 -7.261 1.00 85.81 88 PHE A O 1
ATOM 699 N N . LEU A 1 89 ? 10.421 3.012 -5.473 1.00 81.81 89 LEU A N 1
ATOM 700 C CA . LEU A 1 89 ? 10.975 4.224 -6.083 1.00 81.81 89 LEU A CA 1
ATOM 701 C C . LEU A 1 89 ? 12.502 4.200 -6.227 1.00 81.81 89 LEU A C 1
ATOM 703 O O . LEU A 1 89 ? 13.049 4.952 -7.030 1.00 81.81 89 LEU A O 1
ATOM 707 N N . GLU A 1 90 ? 13.196 3.304 -5.518 1.00 79.81 90 GLU A N 1
ATOM 708 C CA . GLU A 1 90 ? 14.604 2.979 -5.790 1.00 79.81 90 GLU A CA 1
ATOM 709 C C . GLU A 1 90 ? 14.805 2.374 -7.201 1.00 79.81 90 GLU A C 1
ATOM 711 O O . GLU A 1 90 ? 15.924 2.399 -7.715 1.00 79.81 90 GLU A O 1
ATOM 716 N N . LYS A 1 91 ? 13.750 1.847 -7.846 1.00 72.81 91 LY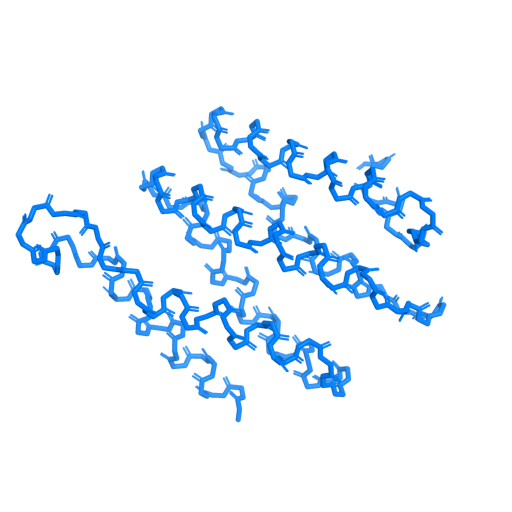S A N 1
ATOM 717 C CA . LYS A 1 91 ? 13.812 1.231 -9.183 1.00 72.81 91 LYS A CA 1
ATOM 718 C C . LYS A 1 91 ? 13.641 2.273 -10.292 1.00 72.81 91 LYS A C 1
ATOM 720 O O . LYS A 1 91 ? 12.781 3.148 -10.211 1.00 72.81 91 LYS A O 1
ATOM 725 N N . GLU A 1 92 ? 14.427 2.149 -11.363 1.00 62.16 92 GLU A N 1
ATOM 726 C CA . GLU A 1 92 ? 14.370 3.075 -12.501 1.00 62.16 92 GLU A CA 1
ATOM 727 C C . GLU A 1 92 ? 13.000 3.074 -13.202 1.00 62.16 92 GLU A C 1
ATOM 729 O O . GLU A 1 92 ? 12.473 2.029 -13.596 1.00 62.16 92 GLU A O 1
ATOM 734 N N . GLU A 1 93 ? 12.446 4.272 -13.419 1.00 65.00 93 GLU A N 1
ATOM 735 C CA . GLU A 1 93 ? 11.258 4.489 -14.248 1.00 65.00 93 GLU A CA 1
ATOM 736 C C . GLU A 1 93 ? 11.643 4.780 -15.701 1.00 65.00 93 GLU A C 1
ATOM 738 O O . GLU A 1 93 ? 12.291 5.784 -16.017 1.00 65.00 93 GLU A O 1
ATOM 743 N N . LEU A 1 94 ? 11.232 3.874 -16.601 1.00 58.44 94 LEU A N 1
ATOM 744 C CA . LEU A 1 94 ? 11.264 4.131 -18.039 1.00 58.44 94 LEU A CA 1
ATOM 745 C C . LEU A 1 94 ? 10.291 5.269 -18.359 1.00 58.44 94 LEU A C 1
ATOM 747 O O . LEU A 1 94 ? 9.138 5.237 -17.936 1.00 58.44 94 LEU A O 1
ATOM 751 N N . ALA A 1 95 ? 10.749 6.224 -19.167 1.00 53.59 95 ALA A N 1
ATOM 752 C CA . ALA A 1 95 ? 10.123 7.526 -19.413 1.00 53.59 95 ALA A CA 1
ATOM 753 C C . ALA A 1 95 ? 8.676 7.516 -19.962 1.00 53.59 95 ALA A C 1
ATOM 755 O O . ALA A 1 95 ? 8.066 8.574 -20.070 1.00 53.59 95 ALA A O 1
ATOM 756 N N . SER A 1 96 ? 8.114 6.355 -20.308 1.00 53.00 96 SER A N 1
ATOM 757 C CA . SER A 1 96 ? 6.802 6.222 -20.961 1.00 53.00 96 SER A CA 1
ATOM 758 C C . SER A 1 96 ? 5.712 5.602 -20.078 1.00 53.00 96 SER A C 1
ATOM 760 O O . SER A 1 96 ? 4.631 5.310 -20.582 1.00 53.00 96 SER A O 1
ATOM 762 N N . PHE A 1 97 ? 5.966 5.356 -18.787 1.00 57.38 97 PHE A N 1
ATOM 763 C CA . PHE A 1 97 ? 5.014 4.661 -17.912 1.00 57.38 97 PHE A CA 1
ATOM 764 C C . PHE A 1 97 ? 4.841 5.376 -16.566 1.00 57.38 97 PHE A C 1
ATOM 766 O O . PHE A 1 97 ? 5.816 5.831 -15.990 1.00 57.38 97 PHE A O 1
ATOM 773 N N . HIS A 1 98 ? 3.598 5.458 -16.071 1.00 67.19 98 HIS A N 1
ATOM 774 C CA . HIS A 1 98 ? 3.201 6.171 -14.842 1.00 67.19 98 HIS A CA 1
ATOM 775 C C . HIS A 1 98 ? 3.028 5.234 -13.635 1.00 67.19 98 HIS A C 1
ATOM 777 O O . HIS A 1 98 ? 2.070 5.349 -12.870 1.00 67.19 98 HIS A O 1
ATOM 783 N N . PHE A 1 99 ? 3.913 4.257 -13.467 1.00 70.81 99 PHE A N 1
ATOM 784 C CA . PHE A 1 99 ? 3.718 3.228 -12.443 1.00 70.81 99 PHE A CA 1
ATOM 785 C C . PHE A 1 99 ? 4.064 3.725 -11.040 1.00 70.81 99 PHE A C 1
ATOM 787 O O . PHE A 1 99 ? 3.485 3.239 -10.071 1.00 70.81 99 PHE A O 1
ATOM 794 N N . GLN A 1 100 ? 4.962 4.710 -10.917 1.00 73.88 100 GLN A N 1
ATOM 795 C CA . GLN A 1 100 ? 5.209 5.370 -9.636 1.00 73.88 100 GLN A CA 1
ATOM 796 C C . GLN A 1 100 ? 3.937 6.064 -9.136 1.00 73.88 100 GLN A C 1
ATOM 798 O O . GLN A 1 100 ? 3.604 5.965 -7.959 1.00 73.88 100 GLN A O 1
ATOM 803 N N . ARG A 1 101 ? 3.161 6.683 -10.038 1.00 80.19 101 ARG A N 1
ATOM 804 C CA . ARG A 1 101 ? 1.851 7.261 -9.702 1.00 80.19 101 ARG A CA 1
ATOM 805 C C . ARG A 1 101 ? 0.866 6.194 -9.238 1.00 80.19 101 ARG A C 1
ATOM 807 O O . ARG A 1 101 ? 0.250 6.361 -8.192 1.00 80.19 101 ARG A O 1
ATOM 814 N N . ASP A 1 102 ? 0.714 5.114 -9.999 1.00 83.75 102 ASP A N 1
ATOM 815 C CA . ASP A 1 102 ? -0.261 4.070 -9.664 1.00 83.75 102 ASP A CA 1
ATOM 816 C C . ASP A 1 102 ? 0.081 3.381 -8.332 1.00 83.75 102 ASP A C 1
ATOM 818 O O . ASP A 1 102 ? -0.819 2.998 -7.582 1.00 83.75 102 ASP A O 1
ATOM 822 N N . PHE A 1 103 ? 1.373 3.275 -8.003 1.00 87.88 103 PHE A N 1
ATOM 823 C CA . PHE A 1 103 ? 1.839 2.788 -6.706 1.00 87.88 103 PHE A CA 1
ATOM 824 C C . PHE A 1 103 ? 1.507 3.745 -5.558 1.00 87.88 103 PHE A C 1
ATOM 826 O O . PHE A 1 103 ? 1.169 3.304 -4.466 1.00 87.88 103 PHE A O 1
ATOM 833 N N . LEU A 1 104 ? 1.597 5.056 -5.783 1.00 89.69 104 LEU A N 1
ATOM 834 C CA . LEU A 1 104 ? 1.336 6.055 -4.744 1.00 89.69 104 LEU A CA 1
ATOM 835 C C . LEU A 1 104 ? -0.156 6.372 -4.560 1.00 89.69 104 LEU A C 1
ATOM 837 O O . LEU A 1 104 ? -0.530 6.950 -3.542 1.00 89.69 104 LEU A O 1
ATOM 841 N N . LYS A 1 105 ? -1.018 5.952 -5.494 1.00 91.38 105 LYS A N 1
ATOM 842 C CA . LYS A 1 105 ? -2.470 6.184 -5.457 1.00 91.38 105 LYS A CA 1
ATOM 843 C C . LYS A 1 105 ? -3.153 5.813 -4.124 1.00 91.38 105 LYS A C 1
ATOM 845 O O . LYS A 1 105 ? -4.029 6.566 -3.704 1.00 91.38 105 LYS A O 1
ATOM 850 N N . PRO A 1 106 ? -2.783 4.725 -3.416 1.00 93.69 106 PRO A N 1
ATOM 851 C CA . PRO A 1 106 ? -3.363 4.432 -2.109 1.00 93.69 106 PRO A CA 1
ATOM 852 C C . PRO A 1 106 ? -3.122 5.527 -1.062 1.00 93.69 106 PRO A C 1
ATOM 854 O O . PRO A 1 106 ? -4.014 5.765 -0.258 1.00 93.69 106 PRO A O 1
ATOM 857 N N . PHE A 1 107 ? -1.983 6.233 -1.075 1.00 92.81 107 PHE A N 1
ATOM 858 C CA . PHE A 1 107 ? -1.750 7.338 -0.134 1.00 92.81 107 PHE A CA 1
ATOM 859 C C . PHE A 1 107 ? -2.736 8.482 -0.360 1.00 92.81 107 PHE A C 1
ATOM 861 O O . PHE A 1 107 ? -3.347 8.950 0.594 1.00 92.81 107 PHE A O 1
ATOM 868 N N . ASP A 1 108 ? -2.925 8.891 -1.615 1.00 92.69 108 ASP A N 1
ATOM 869 C CA . ASP A 1 108 ? -3.872 9.946 -1.986 1.00 92.69 108 ASP A CA 1
ATOM 870 C C . ASP A 1 108 ? -5.308 9.561 -1.597 1.00 92.69 108 ASP A C 1
ATOM 872 O O . ASP A 1 108 ? -5.997 10.273 -0.866 1.00 92.69 108 ASP A O 1
ATOM 876 N N . ASN A 1 109 ? -5.720 8.341 -1.953 1.00 94.00 109 ASN A N 1
ATOM 877 C CA . ASN A 1 109 ? -7.025 7.820 -1.568 1.00 94.00 109 ASN A CA 1
ATOM 878 C C . ASN A 1 109 ? -7.231 7.799 -0.043 1.00 94.00 109 ASN A C 1
ATOM 880 O O . ASN A 1 109 ? -8.303 8.178 0.427 1.00 94.00 109 ASN A O 1
ATOM 884 N N . VAL A 1 110 ? -6.238 7.366 0.740 1.00 94.44 110 VAL A N 1
ATOM 885 C CA . VAL A 1 110 ? -6.350 7.341 2.207 1.00 94.44 110 VAL A CA 1
ATOM 886 C C . VAL A 1 110 ? -6.395 8.760 2.776 1.00 94.44 110 VAL A C 1
ATOM 888 O O . VAL A 1 110 ? -7.202 9.026 3.665 1.00 94.44 110 VAL A O 1
ATOM 891 N N . LEU A 1 111 ? -5.592 9.684 2.246 1.00 93.31 111 LEU A N 1
ATOM 892 C CA . LEU A 1 111 ? -5.581 11.083 2.672 1.00 93.31 111 LEU A CA 1
ATOM 893 C C . LEU A 1 111 ? -6.944 11.760 2.464 1.00 93.31 111 LEU A C 1
ATOM 895 O O . LEU A 1 111 ? -7.415 12.470 3.353 1.00 93.31 111 LEU A O 1
ATOM 899 N N . LEU A 1 112 ? -7.581 11.503 1.317 1.00 94.12 112 LEU A N 1
ATOM 900 C CA . LEU A 1 112 ? -8.876 12.079 0.946 1.00 94.12 112 LEU A CA 1
ATOM 901 C C . LEU A 1 112 ? -10.051 11.501 1.747 1.00 94.12 112 LEU A C 1
ATOM 903 O O . LEU A 1 112 ? -10.973 12.237 2.095 1.00 94.12 112 LEU A O 1
ATOM 907 N N . HIS A 1 113 ? -10.040 10.196 2.033 1.00 95.50 113 HIS A N 1
ATOM 908 C CA . HIS A 1 113 ? -11.211 9.504 2.587 1.00 95.50 113 HIS A CA 1
ATOM 909 C C . HIS A 1 113 ? -11.109 9.200 4.088 1.00 95.50 113 HIS A C 1
ATOM 911 O O . HIS A 1 113 ? -12.129 8.909 4.719 1.00 95.50 113 HIS A O 1
ATOM 917 N N . SER A 1 114 ? -9.914 9.257 4.686 1.00 92.88 114 SER A N 1
ATOM 918 C CA . SER A 1 114 ? -9.757 8.977 6.114 1.00 92.88 114 SER A CA 1
ATOM 919 C C . SER A 1 114 ? -10.388 10.073 6.971 1.00 92.88 114 SER A C 1
ATOM 921 O O . SER A 1 114 ? -10.108 11.264 6.822 1.00 92.88 114 SER A O 1
ATOM 923 N N . LYS A 1 115 ? -11.224 9.658 7.926 1.00 91.12 115 LYS A N 1
ATOM 924 C CA . LYS A 1 115 ? -11.838 10.550 8.922 1.00 91.12 115 LYS A CA 1
ATOM 925 C C . LYS A 1 115 ? -10.917 10.822 10.114 1.00 91.12 115 LYS A C 1
ATOM 927 O O . LYS A 1 115 ? -11.185 11.743 10.880 1.00 91.12 115 LYS A O 1
ATOM 932 N N . SER A 1 116 ? -9.848 10.038 10.278 1.00 93.38 116 SER A N 1
ATOM 933 C CA . SER A 1 116 ? -8.908 10.196 11.388 1.00 93.38 116 SER A CA 1
ATOM 934 C C . SER A 1 116 ? -7.850 11.257 11.048 1.00 93.38 116 SER A C 1
ATOM 936 O O . SER A 1 116 ? -7.118 11.097 10.065 1.00 93.38 116 SER A O 1
ATOM 938 N N . PRO A 1 117 ? -7.731 12.348 11.832 1.00 92.44 117 PRO A N 1
ATOM 939 C CA . PRO A 1 117 ? -6.695 13.355 11.612 1.00 92.44 117 PRO A CA 1
ATOM 940 C C . PRO A 1 117 ? -5.288 12.768 11.760 1.00 92.44 117 PRO A C 1
ATOM 942 O O . PRO A 1 117 ? -4.416 13.099 10.965 1.00 92.44 117 PRO A O 1
ATOM 945 N N . GLU A 1 118 ? -5.106 11.843 12.700 1.00 93.75 118 GLU A N 1
ATOM 946 C CA . GLU A 1 118 ? -3.839 11.159 12.959 1.00 93.75 118 GLU A CA 1
ATOM 947 C C . GLU A 1 118 ? -3.381 10.320 11.757 1.00 93.75 118 GLU A C 1
ATOM 949 O O . GLU A 1 118 ? -2.226 10.384 11.341 1.00 93.75 118 GLU A O 1
ATOM 954 N N . ILE A 1 119 ? -4.311 9.597 11.124 1.00 94.38 119 ILE A N 1
ATOM 955 C CA . ILE A 1 119 ? -4.031 8.823 9.910 1.00 94.38 119 ILE A CA 1
ATOM 956 C C . ILE A 1 119 ? -3.660 9.738 8.738 1.00 94.38 119 ILE A C 1
ATOM 958 O O . ILE A 1 119 ? -2.707 9.454 8.012 1.00 94.38 119 ILE A O 1
ATOM 962 N N . ARG A 1 120 ? -4.370 10.858 8.559 1.00 95.12 120 ARG A N 1
ATOM 963 C CA . ARG A 1 120 ? -4.043 11.835 7.507 1.00 95.12 120 ARG A CA 1
ATOM 96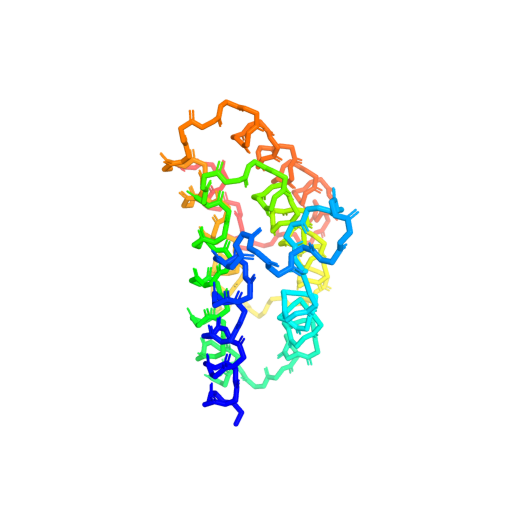4 C C . ARG A 1 120 ? -2.665 12.457 7.719 1.00 95.12 120 ARG A C 1
ATOM 966 O O . ARG A 1 120 ? -1.893 12.552 6.768 1.00 95.12 120 ARG A O 1
ATOM 973 N N . GLU A 1 121 ? -2.331 12.832 8.953 1.00 94.00 121 GLU A N 1
ATOM 974 C CA . GLU A 1 121 ? -1.002 13.348 9.294 1.00 94.00 121 GLU A CA 1
ATOM 975 C C . GLU A 1 121 ? 0.089 12.310 9.004 1.00 94.00 121 GLU A C 1
ATOM 977 O O . GLU A 1 121 ? 1.105 12.635 8.383 1.00 94.00 121 GLU A O 1
ATOM 982 N N . LEU A 1 122 ? -0.137 11.046 9.380 1.00 93.56 122 LEU A N 1
ATOM 983 C CA . LEU A 1 122 ? 0.789 9.958 9.082 1.00 93.56 122 LEU A CA 1
ATOM 984 C C . LEU A 1 122 ? 1.016 9.814 7.574 1.00 93.56 122 LEU A C 1
ATOM 986 O O . LEU A 1 122 ? 2.167 9.736 7.144 1.00 93.56 122 LEU A O 1
ATOM 990 N N . VAL A 1 123 ? -0.044 9.828 6.762 1.00 94.38 123 VAL A N 1
ATOM 991 C CA . VAL A 1 123 ? 0.072 9.767 5.296 1.00 94.38 123 VAL A CA 1
ATOM 992 C C . VAL A 1 123 ? 0.895 10.934 4.751 1.00 94.38 123 VAL A C 1
ATOM 994 O O . VAL A 1 123 ? 1.802 10.707 3.948 1.00 94.38 123 VAL A O 1
ATOM 997 N N . ILE A 1 124 ? 0.646 12.164 5.214 1.00 93.12 124 ILE A N 1
ATOM 998 C CA . ILE A 1 124 ? 1.419 13.346 4.800 1.00 93.12 124 ILE A CA 1
ATOM 999 C C . ILE A 1 124 ? 2.900 13.155 5.140 1.00 93.12 124 ILE A C 1
ATOM 1001 O O . ILE A 1 124 ? 3.760 13.335 4.278 1.00 93.12 124 ILE A O 1
ATOM 1005 N N . ARG A 1 125 ? 3.218 12.725 6.367 1.00 91.75 125 ARG A N 1
ATOM 1006 C CA . ARG A 1 125 ? 4.601 12.446 6.787 1.00 91.75 125 ARG A CA 1
ATOM 1007 C C . ARG A 1 125 ? 5.255 11.366 5.924 1.00 91.75 125 ARG A C 1
ATOM 1009 O O . ARG A 1 125 ? 6.414 11.516 5.538 1.00 91.75 125 ARG A O 1
ATOM 1016 N N . CYS A 1 126 ? 4.517 10.307 5.588 1.00 91.38 126 CYS A N 1
ATOM 1017 C CA . CYS A 1 126 ? 4.990 9.240 4.708 1.00 91.38 126 CYS A CA 1
ATOM 1018 C C . CYS A 1 126 ? 5.316 9.772 3.307 1.00 91.38 126 CYS A C 1
ATOM 1020 O O . CYS A 1 126 ? 6.396 9.492 2.790 1.00 91.38 126 CYS A O 1
ATOM 1022 N N . LEU A 1 127 ? 4.419 10.566 2.716 1.00 87.50 127 LEU A N 1
ATOM 1023 C CA . LEU A 1 127 ? 4.610 11.177 1.399 1.00 87.50 127 LEU A CA 1
ATOM 1024 C C . LEU A 1 127 ? 5.807 12.130 1.384 1.00 87.50 127 LEU A C 1
ATOM 1026 O O . LEU A 1 127 ? 6.651 12.031 0.495 1.00 87.50 127 LEU A O 1
ATOM 1030 N N . VAL A 1 128 ? 5.933 12.995 2.394 1.00 86.75 128 VAL A N 1
ATOM 1031 C CA . VAL A 1 128 ? 7.090 13.890 2.547 1.00 86.75 128 VAL A CA 1
ATOM 1032 C C . VAL A 1 128 ? 8.382 13.081 2.610 1.00 86.75 128 VAL A C 1
ATOM 1034 O O . VAL A 1 128 ? 9.326 13.374 1.880 1.00 86.75 128 VAL A O 1
ATOM 1037 N N . GLN A 1 129 ? 8.430 12.023 3.422 1.00 83.44 129 GLN A N 1
ATOM 1038 C CA . GLN A 1 129 ? 9.617 11.176 3.513 1.00 83.44 129 GLN A CA 1
ATOM 1039 C C . GLN A 1 129 ? 9.934 10.481 2.187 1.00 83.44 129 GLN A C 1
ATOM 1041 O O . GLN A 1 129 ? 11.102 10.408 1.804 1.00 83.44 129 GLN A O 1
ATOM 1046 N N . VAL A 1 130 ? 8.919 9.976 1.487 1.00 81.56 130 VAL A N 1
ATOM 1047 C CA . VAL A 1 130 ? 9.065 9.356 0.169 1.00 81.56 130 VAL A CA 1
ATOM 1048 C C . VAL A 1 130 ? 9.657 10.349 -0.832 1.00 81.56 130 VAL A C 1
ATOM 1050 O O . VAL A 1 130 ? 10.625 10.009 -1.512 1.00 81.56 130 VAL A O 1
ATOM 1053 N N . VAL A 1 131 ? 9.147 11.581 -0.876 1.00 78.44 131 VAL A N 1
ATOM 1054 C CA . VAL A 1 131 ? 9.650 12.648 -1.754 1.00 78.44 131 VAL A CA 1
ATOM 1055 C C . VAL A 1 131 ? 11.086 13.028 -1.397 1.00 78.44 131 VAL A C 1
ATOM 1057 O O . VAL A 1 131 ? 11.941 13.042 -2.278 1.00 78.44 131 VAL A O 1
ATOM 1060 N N . LEU A 1 132 ? 11.384 13.273 -0.118 1.00 76.19 132 LEU A N 1
ATOM 1061 C CA . LEU A 1 132 ? 12.727 13.655 0.337 1.00 76.19 132 LEU A CA 1
ATOM 1062 C C . LEU A 1 132 ? 13.760 12.556 0.067 1.00 76.19 132 LEU A C 1
ATOM 1064 O O . LEU A 1 132 ? 14.852 12.833 -0.425 1.00 76.19 132 LEU A O 1
ATOM 1068 N N . SER A 1 133 ? 13.397 11.299 0.325 1.00 70.25 133 SER A N 1
ATOM 1069 C CA . SER A 1 133 ? 14.273 10.139 0.101 1.00 70.25 133 SER A CA 1
ATOM 1070 C C . SER A 1 133 ? 14.482 9.854 -1.390 1.00 70.25 133 SER A C 1
ATOM 1072 O O . SER A 1 133 ? 15.482 9.253 -1.783 1.00 70.25 133 SER A O 1
ATOM 1074 N N . SER A 1 134 ? 13.553 10.322 -2.226 1.00 61.38 134 SER A N 1
ATOM 1075 C CA . SER A 1 134 ? 13.565 10.131 -3.673 1.00 61.38 134 SER A CA 1
ATOM 1076 C C . SER A 1 134 ? 13.955 11.403 -4.444 1.00 61.38 134 SER A C 1
ATOM 1078 O O . SER A 1 134 ? 13.976 11.363 -5.667 1.00 61.38 134 SER A O 1
ATOM 1080 N N . HIS A 1 135 ? 14.320 12.515 -3.790 1.00 52.62 135 HIS A N 1
ATOM 1081 C CA . HIS A 1 135 ? 14.596 13.822 -4.422 1.00 52.62 135 HIS A CA 1
ATOM 1082 C C . HIS A 1 135 ? 15.660 13.769 -5.538 1.00 52.62 135 HIS A C 1
ATOM 1084 O O . HIS A 1 135 ? 15.564 14.493 -6.522 1.00 52.62 135 HIS A O 1
ATOM 1090 N N . ALA A 1 136 ? 16.636 12.863 -5.456 1.00 50.53 136 ALA A N 1
ATOM 1091 C CA . ALA A 1 136 ? 17.613 12.655 -6.530 1.00 50.53 136 ALA A CA 1
ATOM 1092 C C . ALA A 1 136 ? 17.098 11.776 -7.702 1.00 50.53 136 ALA A C 1
ATOM 1094 O O . ALA A 1 136 ? 17.825 11.566 -8.670 1.00 50.53 136 ALA A O 1
ATOM 1095 N N . ARG A 1 137 ? 15.888 11.200 -7.606 1.00 53.38 137 ARG A N 1
ATOM 1096 C CA . ARG A 1 137 ? 15.389 10.092 -8.451 1.00 53.38 137 ARG A CA 1
ATOM 1097 C C . ARG A 1 137 ? 13.910 10.175 -8.895 1.00 53.38 137 ARG A C 1
ATOM 1099 O O . ARG A 1 137 ? 13.528 9.405 -9.774 1.00 53.38 137 ARG A O 1
ATOM 1106 N N . VAL A 1 138 ? 13.075 11.086 -8.372 1.00 48.94 138 VAL A N 1
ATOM 1107 C CA . VAL A 1 138 ? 11.667 11.242 -8.816 1.00 48.94 138 VAL A CA 1
ATOM 1108 C C . VAL A 1 138 ? 11.600 11.916 -10.188 1.00 48.94 138 VAL A C 1
ATOM 1110 O O . VAL A 1 138 ? 11.951 13.088 -10.326 1.00 48.94 138 VAL A O 1
ATOM 1113 N N . ARG A 1 139 ? 11.097 11.187 -11.196 1.00 58.47 139 ARG A N 1
ATOM 1114 C CA . ARG A 1 139 ? 10.774 11.723 -12.530 1.00 58.47 139 ARG A CA 1
ATOM 1115 C C . ARG A 1 139 ? 9.291 12.090 -12.641 1.00 58.47 139 ARG A C 1
ATOM 1117 O O . ARG A 1 139 ? 8.953 13.258 -12.514 1.00 58.47 139 ARG A O 1
ATOM 1124 N N . SER A 1 140 ? 8.378 11.140 -12.849 1.00 47.22 140 SER A N 1
ATOM 1125 C CA . SER A 1 140 ? 6.971 11.474 -13.150 1.00 47.22 140 SER A CA 1
ATOM 1126 C C . SER A 1 140 ? 6.102 11.80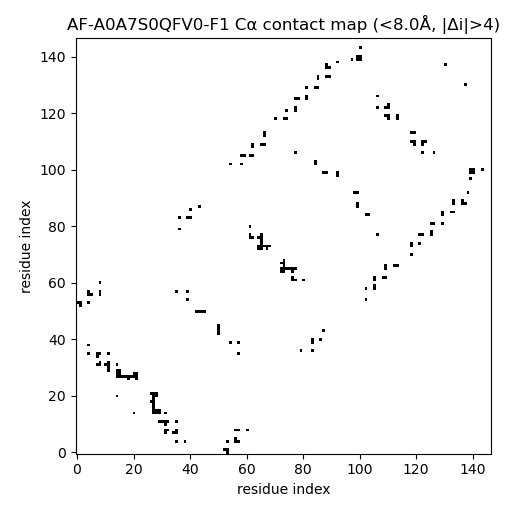7 -11.920 1.00 47.22 140 SER A C 1
ATOM 1128 O O . SER A 1 140 ? 5.027 12.395 -12.063 1.00 47.22 140 SER A O 1
ATOM 1130 N N . GLY A 1 141 ? 6.572 11.480 -10.708 1.00 49.75 141 GLY A N 1
ATOM 1131 C CA . GLY A 1 141 ? 5.831 11.636 -9.448 1.00 49.75 141 GLY A CA 1
ATOM 1132 C C . GLY A 1 141 ? 5.503 13.078 -9.044 1.00 49.75 141 GLY A C 1
ATOM 1133 O O . GLY A 1 141 ? 4.545 13.291 -8.304 1.00 49.75 141 GLY A O 1
ATOM 1134 N N . TRP A 1 142 ? 6.214 14.070 -9.590 1.00 53.88 142 TRP A N 1
ATOM 1135 C CA . TRP A 1 142 ? 5.967 15.492 -9.314 1.00 53.88 142 TRP A CA 1
ATOM 1136 C C . TRP A 1 142 ? 4.535 15.932 -9.635 1.00 53.88 142 TRP A C 1
ATOM 1138 O O . TRP A 1 142 ? 3.992 16.801 -8.958 1.00 53.88 142 TRP A O 1
ATOM 1148 N N . ARG A 1 143 ? 3.888 15.308 -10.628 1.00 50.84 143 ARG A N 1
ATOM 1149 C CA . ARG A 1 143 ? 2.577 15.751 -11.123 1.00 50.84 143 ARG A CA 1
ATOM 1150 C C . ARG A 1 143 ? 1.404 15.469 -10.175 1.00 50.84 143 ARG A C 1
ATOM 1152 O O . ARG A 1 143 ? 0.373 16.094 -10.356 1.00 50.84 143 ARG A O 1
ATOM 1159 N N . ASN A 1 144 ? 1.559 14.573 -9.193 1.00 51.91 144 ASN A N 1
ATOM 1160 C CA . ASN A 1 144 ? 0.534 14.317 -8.160 1.00 51.91 144 ASN A CA 1
ATOM 1161 C C . ASN A 1 144 ? 0.885 14.943 -6.802 1.00 51.91 144 ASN A C 1
ATOM 1163 O O . ASN A 1 144 ? 0.088 14.885 -5.881 1.00 51.91 144 ASN A O 1
ATOM 1167 N N . VAL A 1 145 ? 2.095 15.493 -6.654 1.00 57.00 145 VAL A N 1
ATOM 1168 C 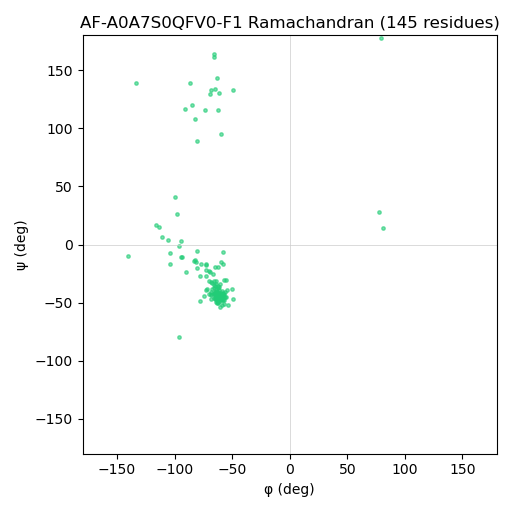CA . VAL A 1 145 ? 2.518 16.207 -5.435 1.00 57.00 145 VAL A CA 1
ATOM 1169 C C . VAL A 1 145 ? 2.184 17.700 -5.536 1.00 57.00 145 VAL A C 1
ATOM 1171 O O . VAL A 1 145 ? 2.054 18.374 -4.521 1.00 57.00 145 VAL A O 1
ATOM 1174 N N . LEU A 1 146 ? 2.050 18.221 -6.759 1.00 50.56 146 LEU A N 1
ATOM 1175 C CA . LEU A 1 146 ? 1.864 19.646 -7.043 1.00 50.56 146 LEU A CA 1
ATOM 1176 C C . LEU A 1 146 ? 0.488 19.995 -7.630 1.00 50.56 146 LEU A C 1
ATOM 1178 O O . LEU A 1 146 ? 0.348 21.086 -8.182 1.00 50.56 146 LEU A O 1
ATOM 1182 N N . HIS A 1 147 ? -0.506 19.103 -7.557 1.00 40.38 147 HIS A N 1
ATOM 1183 C CA . HIS A 1 147 ? -1.830 19.394 -8.103 1.00 40.38 147 HIS A CA 1
ATOM 1184 C C . HIS A 1 147 ? -2.980 18.823 -7.285 1.00 40.38 147 HIS A C 1
ATOM 1186 O O . HIS A 1 147 ? -2.809 17.705 -6.756 1.00 40.38 147 HIS A O 1
#

Organism: NCBI:txid233186